Protein AF-A0AA41W1L5-F1 (afdb_monomer_lite)

Sequence (118 aa):
MNHLKQTLLRAASSSSISWKPTGKLQQTISSEISKSGKTLHSGDTSTVRLHPALAGEGRYFVFNGTEIPASIDFTKESPLCTTLSRNGVRVRTVEHLLSALEALNVDNCRIEVTGADE

Foldseek 3Di:
DDDDDDDPPPPPPPPDPPPDPPDDDQAADPAKDKDWAQDPPPRWIKMKIKGGDDPPQFEWEAEPNDIFHPDPVQWDDDPPWTWGDDPRAIATRCVVVVVVCVVVRNGDIYIYMDTDRD

Radius of gyration: 23.95 Å; chains: 1; bounding box: 90×27×43 Å

Secondary structure (DSSP, 8-state):
--------------S-------SPPP---SS-EEEEEE-SSS--EEEEEEEE--TT--EEEEETTEEEESSGGGEE--TTS-EEEETTEEE---HHHHHHHHHTT---EEEEEEES--

InterPro domains:
  IPR004463 UDP-3-O-acyl N-acetylglucosamine deacetylase [PF03331] (26-116)
  IPR004463 UDP-3-O-acyl N-acetylglucosamine deacetylase [PTHR33694] (11-118)
  IPR015870 UDP-3-O-acyl N-acetylglucosamine deacetylase, N-terminal [G3DSA:3.30.230.20] (24-118)
  IPR020568 Ribosomal protein uS5 domain 2-type superfamily [SSF54211] (25-116)

Structure (mmCIF, N/CA/C/O backbone):
data_AF-A0AA41W1L5-F1
#
_entry.id   AF-A0AA41W1L5-F1
#
loop_
_atom_site.group_PDB
_atom_site.id
_atom_site.type_symbol
_atom_site.label_atom_id
_atom_site.label_alt_id
_atom_site.label_comp_id
_atom_site.label_asym_id
_atom_site.label_entity_id
_atom_site.label_seq_id
_atom_site.pdbx_PDB_ins_code
_atom_site.Cartn_x
_atom_site.Cartn_y
_atom_site.Cartn_z
_atom_site.occupancy
_atom_site.B_iso_or_equiv
_atom_site.auth_seq_id
_atom_site.auth_comp_id
_atom_site.auth_asym_id
_atom_site.auth_atom_id
_atom_site.pdbx_PDB_model_num
ATOM 1 N N . MET A 1 1 ? -73.312 -1.781 18.706 1.00 39.12 1 MET A N 1
ATOM 2 C CA . MET A 1 1 ? -73.084 -3.071 19.392 1.00 39.12 1 MET A CA 1
ATOM 3 C C . MET A 1 1 ? -71.946 -3.788 18.684 1.00 39.12 1 MET A C 1
ATOM 5 O O . MET A 1 1 ? -71.941 -3.772 17.462 1.00 39.12 1 MET A O 1
ATOM 9 N N . ASN A 1 2 ? -71.028 -4.370 19.465 1.00 35.12 2 ASN A N 1
ATOM 10 C CA . ASN A 1 2 ? -69.892 -5.233 19.079 1.00 35.12 2 ASN A CA 1
ATOM 11 C C . ASN A 1 2 ? -68.635 -4.448 18.645 1.00 35.12 2 ASN A C 1
ATOM 13 O O . ASN A 1 2 ? -68.490 -4.094 17.487 1.00 35.12 2 ASN A O 1
ATOM 17 N N . HIS A 1 3 ? -67.787 -3.938 19.550 1.00 41.97 3 HIS A N 1
ATOM 18 C CA . HIS A 1 3 ? -66.863 -4.634 20.473 1.00 41.97 3 HIS A CA 1
ATOM 19 C C . HIS A 1 3 ? -65.869 -5.583 19.782 1.00 41.97 3 HIS A C 1
ATOM 21 O O . HIS A 1 3 ? -66.097 -6.784 19.735 1.00 41.97 3 HIS A O 1
ATOM 27 N N . LEU A 1 4 ? -64.721 -5.037 19.361 1.00 49.72 4 LEU A N 1
ATOM 28 C CA . LEU A 1 4 ? -63.454 -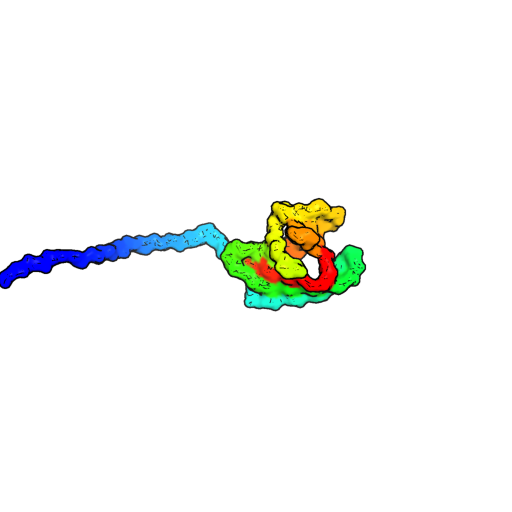5.765 19.229 1.00 49.72 4 LEU A CA 1
ATOM 29 C C . LEU A 1 4 ? -62.316 -4.878 19.763 1.00 49.72 4 LEU A C 1
ATOM 31 O O . LEU A 1 4 ? -61.748 -4.046 19.063 1.00 49.72 4 LEU A O 1
ATOM 35 N N . LYS A 1 5 ? -62.039 -5.030 21.062 1.00 48.25 5 LYS A N 1
ATOM 36 C CA . LYS A 1 5 ? -60.738 -4.709 21.666 1.00 48.25 5 LYS A CA 1
ATOM 37 C C . LYS A 1 5 ? -59.785 -5.877 21.389 1.00 48.25 5 LYS A C 1
ATOM 39 O O . LYS A 1 5 ? -60.277 -7.006 21.382 1.00 48.25 5 LYS A O 1
ATOM 44 N N . GLN A 1 6 ? -58.477 -5.573 21.332 1.00 42.03 6 GLN A N 1
ATOM 45 C CA . GLN A 1 6 ? -57.269 -6.436 21.434 1.00 42.03 6 GLN A CA 1
ATOM 46 C C . GLN A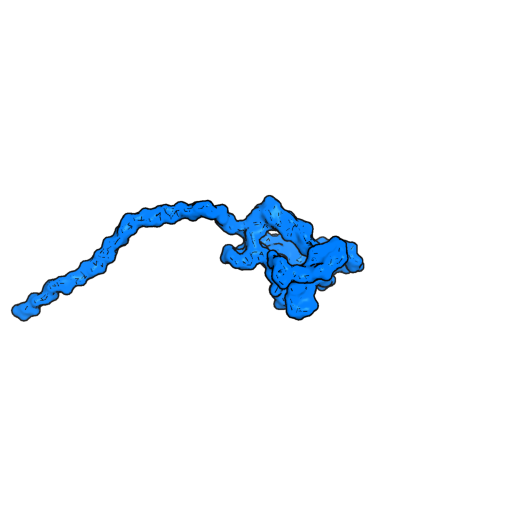 1 6 ? -56.395 -6.335 20.167 1.00 42.03 6 GLN A C 1
ATOM 48 O O . GLN A 1 6 ? -56.920 -6.458 19.073 1.00 42.03 6 GLN A O 1
ATOM 53 N N . THR A 1 7 ? -55.076 -6.117 20.172 1.00 41.62 7 THR A N 1
ATOM 54 C CA . THR A 1 7 ? -54.059 -5.935 21.220 1.00 41.62 7 THR A CA 1
ATOM 55 C C . THR A 1 7 ? -52.826 -5.332 20.528 1.00 41.62 7 THR A C 1
ATOM 57 O O . THR A 1 7 ? -52.359 -5.871 19.529 1.00 41.62 7 THR A O 1
ATOM 60 N N . LEU A 1 8 ? -52.287 -4.222 21.043 1.00 48.16 8 LEU A N 1
ATOM 61 C CA . LEU A 1 8 ? -50.967 -3.711 20.655 1.00 48.16 8 LEU A CA 1
ATOM 62 C C . LEU A 1 8 ? -49.898 -4.680 21.179 1.00 48.16 8 LEU A C 1
ATOM 64 O O . LEU A 1 8 ? -49.677 -4.761 22.387 1.00 48.16 8 LEU A O 1
ATOM 68 N N . LEU A 1 9 ? -49.216 -5.392 20.283 1.00 44.84 9 LEU A N 1
ATOM 69 C CA . LEU A 1 9 ? -47.966 -6.081 20.602 1.00 44.84 9 LEU A CA 1
ATOM 70 C C . LEU A 1 9 ? -46.882 -5.023 20.854 1.00 44.84 9 LEU A C 1
ATOM 72 O O . LEU A 1 9 ? -46.174 -4.593 19.948 1.00 44.84 9 LEU A O 1
ATOM 76 N N . ARG A 1 10 ? -46.756 -4.581 22.108 1.00 46.00 10 ARG A N 1
ATOM 77 C CA . ARG A 1 10 ? -45.516 -3.976 22.598 1.00 46.00 10 ARG A CA 1
ATOM 78 C C . ARG A 1 10 ? -44.470 -5.084 22.640 1.00 46.00 10 ARG A C 1
ATOM 80 O O . ARG A 1 10 ? -44.483 -5.905 23.553 1.00 46.00 10 ARG A O 1
ATOM 87 N N . ALA A 1 11 ? -43.560 -5.097 21.671 1.00 52.75 11 ALA A N 1
ATOM 88 C CA . ALA A 1 11 ? -42.287 -5.776 21.853 1.00 52.75 11 ALA A CA 1
ATOM 89 C C . ALA A 1 11 ? -41.585 -5.097 23.038 1.00 52.75 11 ALA A C 1
ATOM 91 O O . ALA A 1 11 ? -41.171 -3.939 22.953 1.00 52.75 11 ALA A O 1
ATOM 92 N N . ALA A 1 12 ? -41.533 -5.781 24.179 1.00 55.78 12 ALA A N 1
ATOM 93 C CA . ALA A 1 12 ? -40.675 -5.370 25.272 1.00 55.78 12 ALA A CA 1
ATOM 94 C C . ALA A 1 12 ? -39.234 -5.452 24.755 1.00 55.78 12 ALA A C 1
ATOM 96 O O . ALA A 1 12 ? -38.733 -6.540 24.480 1.00 55.78 12 ALA A O 1
ATOM 97 N N . SER A 1 13 ? -38.603 -4.291 24.565 1.00 58.81 13 SER A N 1
ATOM 98 C CA . SER A 1 13 ? -37.158 -4.186 24.377 1.00 58.81 13 SER A CA 1
ATOM 99 C C . SER A 1 13 ? -36.508 -4.822 25.600 1.00 58.81 13 SER A C 1
ATOM 101 O O . SER A 1 13 ? -36.505 -4.241 26.687 1.00 58.81 13 SER A O 1
ATOM 103 N N . SER A 1 14 ? -36.075 -6.073 25.440 1.00 59.56 14 SER A N 1
ATOM 104 C CA . SER A 1 14 ? -35.310 -6.790 26.448 1.00 59.56 14 SER A CA 1
ATOM 105 C C . SER A 1 14 ? -34.090 -5.944 26.773 1.00 59.56 14 SER A C 1
ATOM 107 O O . SER A 1 14 ? -33.336 -5.568 25.876 1.00 59.56 14 SER A O 1
ATOM 109 N N . SER A 1 15 ? -33.947 -5.633 28.058 1.00 61.53 15 SER A N 1
ATOM 110 C CA . SER A 1 15 ? -32.829 -4.927 28.672 1.00 61.53 15 SER A CA 1
ATOM 111 C C . 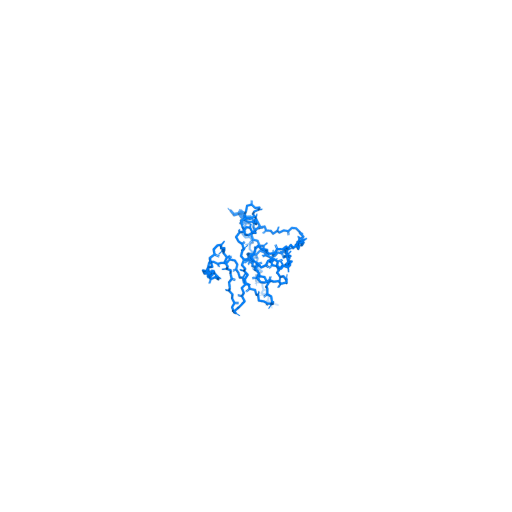SER A 1 15 ? -31.515 -5.157 27.926 1.00 61.53 15 SER A C 1
ATOM 113 O O . SER A 1 15 ? -30.971 -6.261 27.935 1.00 61.53 15 SER A O 1
ATOM 115 N N . SER A 1 16 ? -31.070 -4.084 27.270 1.00 65.69 16 SER A N 1
ATOM 116 C CA . SER A 1 16 ? -29.706 -3.755 26.859 1.00 65.69 16 SER A CA 1
ATOM 117 C C . SER A 1 16 ? -28.682 -4.876 27.050 1.00 65.69 16 SER A C 1
ATOM 119 O O . SER A 1 16 ? -28.010 -4.954 28.083 1.00 65.69 16 SER A O 1
ATOM 121 N N . ILE A 1 17 ? -28.496 -5.693 26.015 1.00 66.50 17 ILE A N 1
ATOM 122 C CA . ILE A 1 17 ? -27.236 -6.413 25.847 1.00 66.50 17 ILE A CA 1
ATOM 123 C C . ILE A 1 17 ? -26.159 -5.336 25.688 1.00 66.50 17 ILE A C 1
ATOM 125 O O . ILE A 1 17 ? -26.053 -4.684 24.651 1.00 66.50 17 ILE A O 1
ATOM 129 N N . SER A 1 18 ? -25.392 -5.102 26.753 1.00 67.19 18 SER A N 1
ATOM 130 C CA . SER A 1 18 ? -24.166 -4.315 26.691 1.00 67.19 18 SER A CA 1
ATOM 131 C C . SER A 1 18 ? -23.128 -5.168 25.972 1.00 67.19 18 SER A C 1
ATOM 133 O O . SER A 1 18 ? -22.394 -5.936 26.594 1.00 67.19 18 SER A O 1
ATOM 135 N N . TRP A 1 19 ? -23.104 -5.088 24.643 1.00 68.38 19 TRP A N 1
ATOM 136 C CA . TRP A 1 19 ? -21.990 -5.632 23.882 1.00 68.38 19 TRP A CA 1
ATOM 137 C C . TRP A 1 19 ? -20.766 -4.778 24.196 1.00 68.38 19 TRP A C 1
ATOM 139 O O . TRP A 1 19 ? -20.628 -3.660 23.701 1.00 68.38 19 TRP A O 1
ATOM 149 N N . LYS A 1 20 ? -19.890 -5.280 25.067 1.00 69.00 20 LYS A N 1
ATOM 150 C CA . LYS A 1 20 ? -18.543 -4.734 25.193 1.00 69.00 20 LYS A CA 1
ATOM 151 C C . LYS A 1 20 ? -17.730 -5.320 24.041 1.00 69.00 20 LYS A C 1
ATOM 153 O O . LYS A 1 20 ? -17.493 -6.527 24.069 1.00 69.00 20 LYS A O 1
ATOM 158 N N . PRO A 1 21 ? -17.329 -4.532 23.028 1.00 74.31 21 PRO A N 1
ATOM 159 C CA . PRO A 1 21 ? -16.425 -5.040 22.009 1.00 74.31 21 PRO A CA 1
ATOM 160 C C . PRO A 1 21 ? -15.139 -5.500 22.704 1.00 74.31 21 PRO A C 1
ATOM 162 O O . PRO A 1 21 ? -14.462 -4.720 23.366 1.00 74.31 21 PRO A O 1
ATOM 165 N N . THR A 1 22 ? -14.842 -6.793 22.605 1.00 76.56 22 THR A N 1
ATOM 166 C CA . THR A 1 22 ? -13.667 -7.427 23.222 1.00 76.56 22 THR A CA 1
ATOM 167 C C . THR A 1 22 ? -12.421 -7.359 22.333 1.00 76.56 22 THR A C 1
ATOM 169 O O . THR A 1 22 ? -11.379 -7.888 22.707 1.00 76.56 22 THR A O 1
ATOM 172 N N . GLY A 1 23 ? -12.509 -6.704 21.168 1.00 79.56 23 GLY A N 1
ATOM 173 C CA . GLY A 1 23 ? -11.411 -6.528 20.218 1.00 79.56 23 GLY A CA 1
ATOM 174 C C . GLY A 1 23 ? -10.907 -5.088 20.160 1.00 79.56 23 GLY A C 1
ATOM 175 O O . GLY A 1 23 ? -11.668 -4.140 20.360 1.00 79.56 23 GLY A O 1
ATOM 176 N N . LYS A 1 24 ? -9.617 -4.925 19.848 1.00 88.62 24 LYS A N 1
ATOM 177 C CA . LYS A 1 24 ? -9.051 -3.623 19.484 1.00 88.62 24 LYS A CA 1
ATOM 178 C C . LYS A 1 24 ? -9.787 -3.096 18.248 1.00 88.62 24 LYS A C 1
ATOM 180 O O . LYS A 1 24 ? -10.001 -3.841 17.295 1.00 88.62 24 LYS A O 1
ATOM 185 N N . LEU A 1 25 ? -10.186 -1.825 18.274 1.00 94.12 25 LEU A N 1
ATOM 186 C CA . LEU A 1 25 ? -10.774 -1.181 17.102 1.00 94.12 25 LEU A CA 1
ATOM 187 C C . LEU A 1 25 ? -9.730 -1.121 15.990 1.00 94.12 25 LEU A C 1
ATOM 189 O O . LEU A 1 25 ? -8.593 -0.725 16.250 1.00 94.12 25 LEU A O 1
ATOM 193 N N . GLN A 1 26 ? -10.128 -1.461 14.768 1.00 97.62 26 GLN A N 1
ATOM 194 C CA . GLN A 1 26 ? -9.253 -1.271 13.621 1.00 97.62 26 GLN A CA 1
ATOM 195 C C . GLN A 1 26 ? -8.918 0.212 13.444 1.00 97.62 26 GLN A C 1
ATOM 197 O O . GLN A 1 26 ? -9.769 1.071 13.685 1.00 97.62 26 GLN A O 1
ATOM 202 N N . GLN A 1 27 ? -7.696 0.511 13.024 1.00 98.44 27 GLN A N 1
ATOM 203 C CA . GLN A 1 27 ? -7.228 1.870 12.789 1.00 98.44 27 GLN A CA 1
ATOM 204 C C . GLN A 1 27 ? -6.922 2.114 11.310 1.00 98.44 27 GLN A C 1
ATOM 206 O O . GLN A 1 27 ? -6.676 1.200 10.521 1.00 98.44 27 GLN A O 1
ATOM 211 N N . THR A 1 28 ? -6.912 3.390 10.952 1.00 98.75 28 THR A N 1
ATOM 212 C CA . THR A 1 28 ? -6.418 3.905 9.677 1.00 98.75 28 THR A CA 1
ATOM 213 C C . THR A 1 28 ? -5.690 5.227 9.934 1.00 98.75 28 THR A C 1
ATOM 215 O O . THR A 1 28 ? -5.720 5.751 11.051 1.00 98.75 28 THR A O 1
ATOM 218 N N . ILE A 1 29 ? -5.003 5.764 8.930 1.00 98.50 29 ILE A N 1
ATOM 219 C CA . ILE A 1 29 ? -4.360 7.080 9.030 1.00 98.50 29 ILE A CA 1
ATOM 220 C C . ILE A 1 29 ? -5.413 8.198 9.065 1.00 98.50 29 ILE A C 1
ATOM 222 O O . ILE A 1 29 ? -6.492 8.070 8.495 1.00 98.50 29 ILE A O 1
ATOM 226 N N . SER A 1 30 ? -5.105 9.318 9.720 1.00 98.12 30 SER A N 1
ATOM 227 C CA . SER A 1 30 ? -6.057 10.429 9.880 1.00 98.12 30 SER A CA 1
ATOM 228 C C . SER A 1 30 ? -6.240 11.283 8.622 1.00 98.12 30 SER A C 1
ATOM 230 O O . SER A 1 30 ? -7.254 11.963 8.481 1.00 98.12 30 SER A O 1
ATOM 232 N N . SER A 1 31 ? -5.249 11.294 7.732 1.00 98.31 31 SER A N 1
ATOM 233 C CA . SER A 1 31 ? -5.227 12.087 6.500 1.00 98.31 31 SER A CA 1
ATOM 234 C C . SER A 1 31 ? -4.239 11.487 5.501 1.00 98.31 31 SER A C 1
ATOM 236 O O . SER A 1 31 ? -3.425 10.640 5.873 1.00 98.31 31 SER A O 1
ATOM 238 N N . GLU A 1 32 ? -4.327 11.911 4.239 1.00 98.62 32 GLU A N 1
ATOM 239 C CA . GLU A 1 32 ? -3.418 11.464 3.181 1.00 98.62 32 GLU A CA 1
ATOM 240 C C . GLU A 1 32 ? -1.955 11.821 3.501 1.00 98.62 32 GLU A C 1
ATOM 242 O O . GLU A 1 32 ? -1.651 12.932 3.939 1.00 98.62 32 GLU A O 1
ATOM 247 N N . ILE A 1 33 ? -1.038 10.888 3.232 1.00 98.25 33 ILE A N 1
ATOM 248 C CA . ILE A 1 33 ? 0.413 11.113 3.282 1.00 98.25 33 ILE A CA 1
ATOM 249 C C . ILE A 1 33 ? 0.996 10.781 1.913 1.00 98.25 33 ILE A C 1
ATOM 251 O O . ILE A 1 33 ? 0.752 9.700 1.388 1.00 98.25 33 ILE A O 1
ATOM 255 N N . SER A 1 34 ? 1.817 11.672 1.357 1.00 98.12 34 SER A N 1
ATOM 256 C CA . SER A 1 34 ? 2.467 11.473 0.058 1.00 98.12 34 SER A CA 1
ATOM 257 C C . SER A 1 34 ? 3.983 11.593 0.170 1.00 98.12 34 SER A C 1
ATOM 259 O O . SER A 1 34 ? 4.504 12.508 0.817 1.00 98.12 34 SER A O 1
ATOM 261 N N . LYS A 1 35 ? 4.704 10.674 -0.475 1.00 97.19 35 LYS A N 1
ATOM 262 C CA . LYS A 1 35 ? 6.164 10.694 -0.551 1.00 97.19 35 LYS A CA 1
ATOM 263 C C . LYS A 1 35 ? 6.648 10.235 -1.920 1.00 97.19 35 LYS A C 1
ATOM 265 O O . LYS A 1 35 ? 6.298 9.151 -2.376 1.00 97.19 35 LYS A O 1
ATOM 270 N N . SER A 1 36 ? 7.526 11.033 -2.520 1.00 96.31 36 SER A N 1
ATOM 271 C CA . SER A 1 36 ? 8.278 10.666 -3.723 1.00 96.31 36 SER A CA 1
ATOM 272 C C . SER A 1 36 ? 9.740 10.378 -3.385 1.00 96.31 36 SER A C 1
ATOM 274 O O . SER A 1 36 ? 10.317 11.002 -2.486 1.00 96.31 36 SER A O 1
ATOM 276 N N . GLY A 1 37 ? 10.344 9.444 -4.113 1.00 93.12 37 GLY A N 1
ATOM 277 C CA . GLY A 1 37 ? 11.738 9.055 -3.934 1.00 93.12 37 GLY A CA 1
ATOM 278 C C . GLY A 1 37 ? 12.237 8.159 -5.061 1.00 93.12 37 GLY A C 1
ATOM 279 O O . GLY A 1 37 ? 11.465 7.753 -5.928 1.00 93.12 37 GLY A O 1
ATOM 280 N N . LYS A 1 38 ? 13.540 7.871 -5.041 1.00 92.69 38 LYS A N 1
ATOM 281 C CA . LYS A 1 38 ? 14.137 6.887 -5.945 1.00 92.69 38 LYS A CA 1
ATOM 282 C C . LYS A 1 38 ? 13.838 5.474 -5.452 1.00 92.69 38 LYS A C 1
ATOM 284 O O . LYS A 1 38 ? 13.959 5.220 -4.253 1.00 92.69 38 LYS A O 1
ATOM 289 N N . THR A 1 39 ? 13.481 4.582 -6.364 1.00 87.19 39 THR A N 1
ATOM 290 C CA . THR A 1 39 ? 13.333 3.150 -6.089 1.00 87.19 39 THR A CA 1
ATOM 291 C C . THR A 1 39 ? 14.702 2.524 -5.801 1.00 87.19 39 THR A C 1
ATOM 293 O O . THR A 1 39 ? 15.739 3.012 -6.263 1.00 87.19 39 THR A O 1
ATOM 296 N N . LEU A 1 40 ? 14.722 1.453 -5.001 1.00 86.44 40 LEU A N 1
ATOM 297 C CA . LEU A 1 40 ? 15.967 0.802 -4.577 1.00 86.44 40 LEU A CA 1
ATOM 298 C C . LEU A 1 40 ? 16.677 0.082 -5.734 1.00 86.44 40 LEU A C 1
ATOM 300 O O . LEU A 1 40 ? 17.906 0.031 -5.754 1.00 86.44 40 LEU A O 1
ATOM 304 N N . HIS A 1 41 ? 15.914 -0.491 -6.666 1.00 81.75 41 HIS A N 1
ATOM 305 C CA . HIS A 1 41 ? 16.438 -1.413 -7.671 1.00 81.75 41 HIS A CA 1
ATOM 306 C C . HIS A 1 41 ? 16.639 -0.758 -9.054 1.00 81.75 41 HIS A C 1
ATOM 308 O O . HIS A 1 41 ? 17.690 -0.981 -9.654 1.00 81.75 41 HIS A O 1
ATOM 314 N N . SER A 1 42 ? 15.721 0.092 -9.529 1.00 81.56 42 SER A N 1
ATOM 315 C CA . SER A 1 42 ? 15.831 0.772 -10.831 1.00 81.56 42 SER A CA 1
ATOM 316 C C . SER A 1 42 ? 16.457 2.158 -10.723 1.00 81.56 42 SER A C 1
ATOM 318 O O . SER A 1 42 ? 17.091 2.628 -11.665 1.00 81.56 42 SER A O 1
ATOM 320 N N . GLY A 1 43 ? 16.311 2.821 -9.571 1.00 85.62 43 GLY A N 1
ATOM 321 C CA . GLY A 1 43 ? 16.734 4.206 -9.370 1.00 85.62 43 GLY A CA 1
ATOM 322 C C . GLY A 1 43 ? 15.790 5.243 -9.991 1.00 85.62 43 GLY A C 1
ATOM 323 O O . GLY A 1 43 ? 16.056 6.447 -9.869 1.00 85.62 43 GLY A O 1
ATOM 324 N N . ASP A 1 44 ? 14.691 4.800 -10.608 1.00 90.50 44 ASP A N 1
ATOM 325 C CA . ASP A 1 44 ? 13.625 5.662 -11.115 1.00 90.50 44 ASP A CA 1
ATOM 326 C C . ASP A 1 44 ? 12.846 6.314 -9.975 1.00 90.50 44 ASP A C 1
ATOM 328 O O . ASP A 1 44 ? 12.914 5.903 -8.818 1.00 90.50 44 ASP A O 1
ATOM 332 N N . THR A 1 45 ? 12.078 7.356 -10.291 1.00 93.38 45 THR A N 1
ATOM 333 C CA . THR A 1 45 ? 11.231 8.017 -9.293 1.00 93.38 45 THR A CA 1
ATOM 334 C C . THR A 1 45 ? 9.865 7.347 -9.211 1.00 93.38 45 THR A C 1
ATOM 336 O O . THR A 1 45 ? 9.160 7.223 -10.214 1.00 93.38 45 THR A O 1
ATOM 339 N N . SER A 1 46 ? 9.469 6.989 -7.993 1.00 94.81 46 SER A N 1
ATOM 340 C CA . SER A 1 46 ? 8.117 6.549 -7.656 1.00 94.81 46 SER A CA 1
ATOM 341 C C . SER A 1 46 ? 7.521 7.469 -6.594 1.00 94.81 46 SER A C 1
ATOM 343 O O . SER A 1 46 ? 8.239 8.115 -5.821 1.00 94.81 46 SER A O 1
ATOM 345 N N . THR A 1 47 ? 6.197 7.575 -6.584 1.00 96.81 47 THR A N 1
ATOM 346 C CA . THR A 1 47 ? 5.432 8.291 -5.562 1.00 96.81 47 THR A CA 1
ATOM 347 C C . THR A 1 47 ? 4.442 7.340 -4.921 1.00 96.81 47 THR A C 1
ATOM 349 O O . THR A 1 47 ? 3.607 6.761 -5.616 1.00 96.81 47 THR A O 1
ATOM 352 N N . VAL A 1 48 ? 4.511 7.243 -3.594 1.00 97.75 48 VAL A N 1
ATOM 353 C CA . VAL A 1 48 ? 3.571 6.493 -2.764 1.00 97.75 48 VAL A CA 1
ATOM 354 C C . VAL A 1 48 ? 2.653 7.476 -2.047 1.00 97.75 48 VAL A C 1
ATOM 356 O O . VAL A 1 48 ? 3.130 8.397 -1.379 1.00 97.75 48 VAL A O 1
ATOM 359 N N . ARG A 1 49 ? 1.341 7.265 -2.163 1.00 98.62 49 ARG A N 1
ATOM 360 C CA . ARG A 1 49 ? 0.312 7.969 -1.393 1.00 98.62 49 ARG A CA 1
ATOM 361 C C . ARG A 1 49 ? -0.429 6.980 -0.507 1.00 98.62 49 ARG A C 1
ATOM 363 O O . ARG A 1 49 ? -0.968 5.989 -0.993 1.00 98.62 49 ARG A O 1
ATOM 370 N N . LEU A 1 50 ? -0.462 7.258 0.785 1.00 98.81 50 LEU A N 1
ATOM 371 C CA . LEU A 1 50 ? -1.248 6.522 1.762 1.00 98.81 50 LEU A CA 1
ATOM 372 C C . LEU A 1 50 ? -2.559 7.264 1.960 1.00 98.81 50 LEU A C 1
ATOM 374 O O . LEU A 1 50 ? -2.539 8.452 2.276 1.00 98.81 50 LEU A O 1
ATOM 378 N N . HIS A 1 51 ? -3.674 6.562 1.811 1.00 98.81 51 HIS A N 1
ATOM 379 C CA . HIS A 1 51 ? -5.014 7.100 2.008 1.00 98.81 51 HIS A CA 1
ATOM 380 C C . HIS A 1 51 ? -5.708 6.382 3.167 1.00 98.81 51 HIS A C 1
ATOM 382 O O . HIS A 1 51 ? -5.524 5.165 3.321 1.00 98.81 51 HIS A O 1
ATOM 388 N N . PRO A 1 52 ? -6.540 7.093 3.955 1.00 98.75 52 PRO A N 1
ATOM 389 C CA . PRO A 1 52 ? -7.457 6.440 4.874 1.00 98.75 52 PRO A CA 1
ATOM 390 C C . PRO A 1 52 ? -8.315 5.404 4.137 1.00 98.75 52 PRO A C 1
ATOM 392 O O . PRO A 1 52 ? -8.735 5.636 3.003 1.00 98.75 52 PRO A O 1
ATOM 395 N N . ALA A 1 53 ? -8.585 4.281 4.791 1.00 98.56 53 ALA A N 1
ATOM 396 C CA . ALA A 1 53 ? -9.430 3.211 4.271 1.00 98.56 53 ALA A CA 1
ATOM 397 C C . ALA A 1 53 ? -10.473 2.806 5.319 1.00 98.56 53 ALA A C 1
ATOM 399 O O . ALA A 1 53 ? -10.276 2.993 6.525 1.00 98.56 53 ALA A O 1
ATOM 400 N N . LEU A 1 54 ? -11.601 2.280 4.853 1.00 98.06 54 LEU A N 1
ATOM 401 C CA . LEU A 1 54 ? -12.704 1.857 5.702 1.00 98.06 54 LEU A CA 1
ATOM 402 C C . LEU A 1 54 ? -12.329 0.607 6.503 1.00 98.06 54 LEU A C 1
ATOM 404 O O . LEU A 1 54 ? -11.489 -0.201 6.105 1.00 98.06 54 LEU A O 1
ATOM 408 N N . ALA A 1 55 ? -12.990 0.435 7.648 1.00 97.69 55 ALA A N 1
ATOM 409 C CA . ALA A 1 55 ? -12.817 -0.759 8.463 1.00 97.69 55 ALA A CA 1
ATOM 410 C C . ALA A 1 55 ? -13.188 -2.019 7.663 1.00 97.69 55 ALA A C 1
ATOM 412 O O . ALA A 1 55 ? -14.273 -2.101 7.089 1.00 97.69 55 ALA A O 1
ATOM 413 N N . GLY A 1 56 ? -12.294 -3.007 7.670 1.00 97.62 56 GLY A N 1
ATOM 414 C CA . 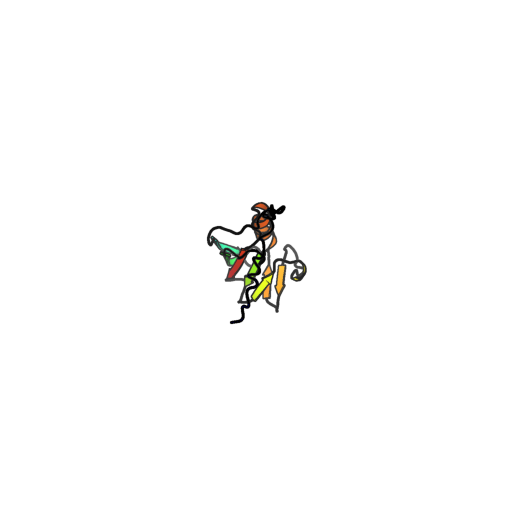GLY A 1 56 ? -12.448 -4.279 6.971 1.00 97.62 56 GLY A CA 1
ATOM 415 C C . GLY A 1 56 ? -11.804 -4.331 5.586 1.00 97.62 56 GLY A C 1
ATOM 416 O O . GLY A 1 56 ? -11.704 -5.424 5.036 1.00 97.62 56 GLY A O 1
ATOM 417 N N . GLU A 1 57 ? -11.331 -3.210 5.036 1.00 98.19 57 GLU A N 1
ATOM 418 C CA . GLU A 1 57 ? -10.629 -3.207 3.743 1.00 98.19 57 GLU A CA 1
ATOM 419 C C . GLU A 1 57 ? -9.200 -3.759 3.848 1.00 98.19 57 GLU A C 1
ATOM 421 O O . GLU A 1 57 ? -8.664 -4.302 2.883 1.00 98.19 57 GLU A O 1
ATOM 426 N N . GLY A 1 58 ? -8.579 -3.646 5.025 1.00 98.44 58 GLY A N 1
ATOM 427 C CA . GLY A 1 58 ? -7.188 -4.022 5.231 1.00 98.44 58 GLY A CA 1
ATOM 428 C C . GLY A 1 58 ? -6.207 -3.108 4.487 1.00 98.44 58 GLY A C 1
ATOM 429 O O . GLY A 1 58 ? -6.513 -1.973 4.109 1.00 98.44 58 GLY A O 1
ATOM 430 N N . ARG A 1 59 ? -4.983 -3.601 4.294 1.00 98.75 59 ARG A N 1
ATOM 431 C CA . ARG A 1 59 ? -3.925 -2.923 3.533 1.00 98.75 59 ARG A CA 1
ATOM 432 C C . ARG A 1 59 ? -3.916 -3.434 2.098 1.00 98.75 59 ARG A C 1
ATOM 434 O O . ARG A 1 59 ? -3.859 -4.644 1.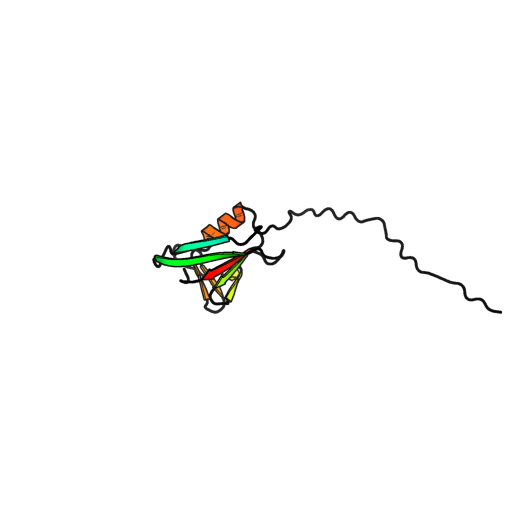872 1.00 98.75 59 ARG A O 1
ATOM 441 N N . TYR A 1 60 ? -3.918 -2.529 1.129 1.00 98.81 60 TYR A N 1
ATOM 442 C CA . TYR A 1 60 ? -3.842 -2.897 -0.283 1.00 98.81 60 TYR A CA 1
ATOM 443 C C . TYR A 1 60 ? -3.112 -1.842 -1.102 1.00 98.81 60 TYR A C 1
ATOM 445 O O . TYR A 1 60 ? -3.170 -0.649 -0.809 1.00 98.81 60 TYR A O 1
ATOM 453 N N . PHE A 1 61 ? -2.422 -2.298 -2.142 1.00 98.56 61 PHE A N 1
ATOM 454 C CA . PHE A 1 61 ? -1.731 -1.443 -3.094 1.00 98.56 61 PHE A CA 1
ATOM 455 C C . PHE A 1 61 ? -2.625 -1.140 -4.290 1.00 98.56 61 PHE A C 1
ATOM 457 O O . PHE A 1 61 ? -3.366 -2.009 -4.738 1.00 98.56 61 PHE A O 1
ATOM 464 N N . VAL A 1 62 ? -2.520 0.065 -4.843 1.00 98.31 62 VAL A N 1
ATOM 465 C CA . VAL A 1 62 ? -3.121 0.433 -6.126 1.00 98.31 62 VAL A CA 1
ATOM 466 C C . VAL A 1 62 ? -2.015 0.879 -7.061 1.00 98.31 62 VAL A C 1
ATOM 468 O O . VAL A 1 62 ? -1.375 1.898 -6.818 1.00 98.31 62 VAL A O 1
ATOM 471 N N . PHE A 1 63 ? -1.797 0.126 -8.133 1.00 97.31 63 PHE A N 1
ATOM 472 C CA . PHE A 1 63 ? -0.788 0.448 -9.137 1.00 97.31 63 PHE A CA 1
ATOM 473 C C . PHE A 1 63 ? -1.339 0.178 -10.536 1.00 97.31 63 PHE A C 1
ATOM 475 O O . PHE A 1 63 ? -1.972 -0.852 -10.767 1.00 97.31 63 PHE A O 1
ATOM 482 N N . ASN A 1 64 ? -1.165 1.130 -11.459 1.00 95.81 64 ASN A N 1
ATOM 483 C CA . ASN A 1 64 ? -1.736 1.081 -12.813 1.00 95.81 64 ASN A CA 1
ATOM 484 C C . ASN A 1 64 ? -3.229 0.681 -12.836 1.00 95.81 64 ASN A C 1
ATOM 486 O O . ASN A 1 64 ? -3.662 -0.133 -13.649 1.00 95.81 64 ASN A O 1
ATOM 490 N N . GLY A 1 65 ? -4.012 1.218 -11.891 1.00 96.25 65 GLY A N 1
ATOM 491 C CA . GLY A 1 65 ? -5.447 0.939 -11.751 1.00 96.25 65 GLY A CA 1
ATOM 492 C C . GLY A 1 65 ? -5.801 -0.446 -11.193 1.00 96.25 65 GLY A C 1
ATOM 493 O O . GLY A 1 65 ? -6.980 -0.761 -11.081 1.00 96.25 65 GLY A O 1
ATOM 494 N N . THR A 1 66 ? -4.816 -1.272 -10.831 1.00 97.81 66 THR A N 1
ATOM 495 C CA . THR A 1 66 ? -5.036 -2.598 -10.240 1.00 97.81 66 THR A CA 1
ATOM 496 C C . THR A 1 66 ? -4.864 -2.554 -8.729 1.00 97.81 66 THR A C 1
ATOM 498 O O . THR A 1 66 ? -3.830 -2.109 -8.234 1.00 97.81 66 THR A O 1
ATOM 501 N N . GLU A 1 67 ? -5.856 -3.072 -8.006 1.00 98.44 67 GLU A N 1
ATOM 502 C CA . GLU A 1 67 ? -5.800 -3.249 -6.554 1.00 98.44 67 GLU A CA 1
ATOM 503 C C . GLU A 1 67 ? -5.200 -4.610 -6.184 1.00 98.44 67 GLU A C 1
ATOM 505 O O . GLU A 1 67 ? -5.693 -5.663 -6.607 1.00 98.44 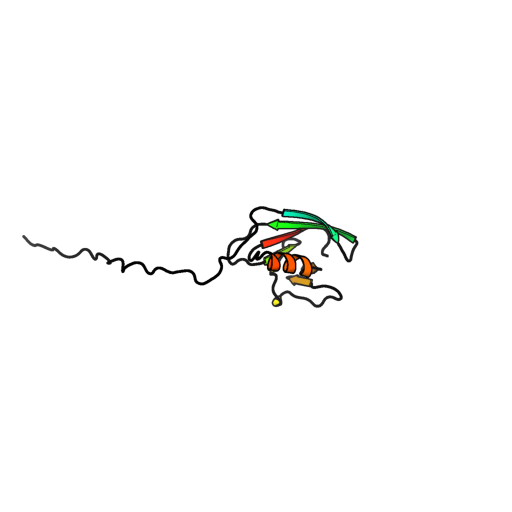67 GLU A O 1
ATOM 510 N N . ILE A 1 68 ? -4.150 -4.600 -5.368 1.00 98.44 68 ILE A N 1
ATOM 511 C CA . ILE A 1 68 ? -3.407 -5.781 -4.932 1.00 98.44 68 ILE A CA 1
ATOM 512 C C . ILE A 1 68 ? -3.454 -5.847 -3.400 1.00 98.44 68 ILE A C 1
ATOM 514 O O . ILE A 1 68 ? -2.773 -5.057 -2.739 1.00 98.44 68 ILE A O 1
ATOM 518 N N . PRO A 1 69 ? -4.249 -6.756 -2.809 1.00 98.56 69 PRO A N 1
ATOM 519 C CA . PRO A 1 69 ? -4.272 -6.933 -1.361 1.00 98.56 69 PRO A CA 1
ATOM 520 C C . PRO A 1 69 ? -2.888 -7.294 -0.816 1.00 98.56 69 PRO A C 1
ATOM 522 O O . PRO A 1 69 ? -2.164 -8.086 -1.423 1.00 98.56 69 PRO A O 1
ATOM 525 N N . ALA A 1 70 ? -2.537 -6.765 0.357 1.00 98.06 70 ALA A N 1
ATOM 526 C CA . ALA A 1 70 ? -1.337 -7.164 1.089 1.00 98.06 70 ALA A CA 1
ATOM 527 C C . ALA A 1 70 ? -1.550 -8.525 1.782 1.00 98.06 70 ALA A C 1
ATOM 529 O O . ALA A 1 70 ? -1.557 -8.623 3.006 1.00 98.06 70 ALA A O 1
ATOM 530 N N . SER A 1 71 ? -1.765 -9.573 0.980 1.00 97.69 71 SER A N 1
ATOM 531 C CA . SER A 1 71 ? -1.930 -10.967 1.413 1.00 97.69 71 SER A CA 1
ATOM 532 C C . SER A 1 71 ? -0.858 -11.855 0.787 1.00 97.69 71 SER A C 1
ATOM 534 O O . SER A 1 71 ? -0.393 -11.600 -0.328 1.00 97.69 71 SER A O 1
ATOM 536 N N . ILE A 1 72 ? -0.517 -12.941 1.486 1.00 96.38 72 ILE A N 1
ATOM 537 C CA . ILE A 1 72 ? 0.401 -13.972 0.998 1.00 96.38 72 ILE A CA 1
ATOM 538 C C . ILE A 1 72 ? -0.072 -14.594 -0.323 1.00 96.38 72 ILE A C 1
ATOM 540 O O . ILE A 1 72 ? 0.755 -14.960 -1.152 1.00 96.38 72 ILE A O 1
ATOM 544 N N . ASP A 1 73 ? -1.384 -14.607 -0.572 1.00 97.81 73 ASP A N 1
ATOM 545 C CA . ASP A 1 73 ? -1.985 -15.124 -1.809 1.00 97.81 73 ASP A CA 1
ATOM 546 C C . ASP A 1 73 ? -1.549 -14.348 -3.061 1.00 97.81 73 ASP A C 1
ATOM 548 O O . ASP A 1 73 ? -1.585 -14.877 -4.170 1.00 97.81 73 ASP A O 1
ATOM 552 N N . PHE A 1 74 ? -1.135 -13.089 -2.888 1.00 97.75 74 PHE A N 1
ATOM 553 C CA . PHE A 1 74 ? -0.639 -12.234 -3.967 1.00 97.75 74 PHE A CA 1
ATOM 554 C C . PHE A 1 74 ? 0.884 -12.128 -3.969 1.00 97.75 74 PHE A C 1
ATOM 556 O O . PHE A 1 74 ? 1.439 -11.397 -4.789 1.00 97.75 74 PHE A O 1
ATOM 563 N N . THR A 1 75 ? 1.583 -12.829 -3.071 1.00 96.06 75 THR A N 1
ATOM 564 C CA . THR A 1 75 ? 3.046 -12.803 -3.060 1.00 96.06 75 THR A CA 1
ATOM 565 C C . THR A 1 75 ? 3.612 -13.558 -4.252 1.00 96.06 75 THR A C 1
ATOM 567 O O . THR A 1 75 ? 3.111 -14.600 -4.674 1.00 96.06 75 THR A O 1
ATOM 570 N N . LYS A 1 76 ? 4.686 -13.011 -4.812 1.00 91.38 76 LYS A N 1
ATOM 571 C CA . LYS A 1 76 ? 5.482 -13.661 -5.843 1.00 91.38 76 LYS A CA 1
ATOM 572 C C . LYS A 1 76 ? 6.929 -13.686 -5.389 1.00 91.38 76 LYS A C 1
ATOM 574 O O . LYS A 1 76 ? 7.436 -12.680 -4.896 1.00 91.38 76 LYS A O 1
ATOM 579 N N . GLU A 1 77 ? 7.586 -14.825 -5.580 1.00 84.12 77 GLU A N 1
ATOM 580 C CA . GLU A 1 77 ? 9.012 -14.947 -5.305 1.00 84.12 77 GLU A CA 1
ATOM 581 C C . GLU A 1 77 ? 9.786 -13.906 -6.124 1.00 84.12 77 GLU A C 1
ATOM 583 O O . GLU A 1 77 ? 9.624 -13.786 -7.343 1.00 84.12 77 GLU A O 1
ATOM 588 N N . SER A 1 78 ? 10.596 -13.119 -5.425 1.00 84.50 78 SER A N 1
ATOM 589 C CA . SER A 1 78 ? 11.486 -12.125 -6.001 1.00 84.50 78 SER A CA 1
ATOM 590 C C . SER A 1 78 ? 12.789 -12.167 -5.212 1.00 84.50 78 SER A C 1
ATOM 592 O O . SER A 1 78 ? 12.752 -12.113 -3.981 1.00 84.50 78 SER A O 1
ATOM 594 N N . PRO A 1 79 ? 13.952 -12.233 -5.876 1.00 86.69 79 PRO A N 1
ATOM 595 C CA . PRO A 1 79 ? 15.218 -12.065 -5.188 1.00 86.69 79 PRO A CA 1
ATOM 596 C C . PRO A 1 79 ? 15.239 -10.722 -4.453 1.00 86.69 79 PRO A C 1
ATOM 598 O O . PRO A 1 79 ? 14.827 -9.703 -5.012 1.00 86.69 79 PRO A O 1
ATOM 601 N N . LEU A 1 80 ? 15.771 -10.736 -3.230 1.00 90.31 80 LEU A N 1
ATOM 602 C CA . LEU A 1 80 ? 16.117 -9.552 -2.433 1.00 90.31 80 LEU A CA 1
ATOM 603 C C . LEU A 1 80 ? 14.952 -8.688 -1.922 1.00 90.31 80 LEU A C 1
ATOM 605 O O . LEU A 1 80 ? 15.230 -7.744 -1.189 1.00 90.31 80 LEU A O 1
ATOM 609 N N . CYS A 1 81 ? 13.693 -8.983 -2.259 1.00 92.06 81 CYS A N 1
ATOM 610 C CA . CYS A 1 81 ? 12.551 -8.220 -1.752 1.00 92.06 81 CYS A CA 1
ATOM 611 C C . CYS A 1 81 ? 11.230 -8.997 -1.777 1.00 92.06 81 CYS A C 1
ATOM 613 O O . CYS A 1 81 ? 11.093 -10.005 -2.474 1.00 92.06 81 CYS A O 1
ATOM 615 N N . THR A 1 82 ? 10.223 -8.497 -1.059 1.00 94.50 82 THR A N 1
ATOM 616 C CA . THR A 1 82 ? 8.849 -9.003 -1.162 1.00 94.50 82 THR A CA 1
ATOM 617 C C . THR A 1 82 ? 8.133 -8.308 -2.314 1.00 94.50 82 THR A C 1
ATOM 619 O O . THR A 1 82 ? 8.136 -7.084 -2.429 1.00 94.50 82 THR A O 1
ATOM 622 N N . THR A 1 83 ? 7.500 -9.090 -3.186 1.00 96.06 83 THR A N 1
ATOM 623 C CA . THR A 1 83 ? 6.722 -8.573 -4.318 1.00 96.06 83 THR A CA 1
ATOM 624 C C . THR A 1 83 ? 5.282 -9.047 -4.224 1.00 96.06 83 THR A C 1
ATOM 626 O O . THR A 1 83 ? 5.036 -10.238 -4.030 1.00 96.06 83 THR A O 1
ATOM 629 N N . LEU A 1 84 ? 4.338 -8.127 -4.418 1.00 97.38 84 LEU A N 1
ATOM 630 C CA . LEU A 1 84 ? 2.924 -8.445 -4.594 1.00 97.38 84 LEU A CA 1
ATOM 631 C C . LEU A 1 84 ? 2.550 -8.347 -6.072 1.00 97.38 84 LEU A C 1
ATOM 633 O O . LEU A 1 84 ? 3.024 -7.461 -6.785 1.00 97.38 84 LEU A O 1
ATOM 637 N N . SER A 1 85 ? 1.701 -9.255 -6.547 1.00 97.06 85 SER A N 1
ATOM 638 C CA . SER A 1 85 ? 1.271 -9.306 -7.939 1.00 97.06 85 SER A CA 1
ATOM 639 C C . SER A 1 85 ? -0.186 -9.713 -8.091 1.00 97.06 85 SER A C 1
ATOM 641 O O . SER A 1 85 ? -0.657 -10.653 -7.458 1.00 97.06 85 SER A O 1
ATOM 643 N N . ARG A 1 86 ? -0.886 -9.044 -9.008 1.00 97.50 86 ARG A N 1
ATOM 644 C CA . ARG A 1 86 ? -2.231 -9.418 -9.451 1.00 97.50 86 ARG A CA 1
ATOM 645 C C . ARG A 1 86 ? -2.422 -8.988 -10.897 1.00 97.50 86 ARG A C 1
ATOM 647 O O . ARG A 1 86 ? -2.005 -7.898 -11.269 1.00 97.50 86 ARG A O 1
ATOM 654 N N . ASN A 1 87 ? -3.058 -9.829 -11.712 1.00 95.81 87 ASN A N 1
ATOM 655 C CA . ASN A 1 87 ? -3.413 -9.511 -13.104 1.00 95.81 87 ASN A CA 1
ATOM 656 C C . ASN A 1 87 ? -2.234 -8.991 -13.957 1.00 95.81 87 ASN A C 1
ATOM 658 O O . ASN A 1 87 ? -2.399 -8.093 -14.775 1.00 95.81 87 ASN A O 1
ATOM 662 N N . GLY A 1 88 ? -1.026 -9.527 -13.747 1.00 93.25 88 GLY A N 1
ATOM 663 C CA . GLY A 1 88 ? 0.185 -9.107 -14.467 1.00 93.25 88 GLY A CA 1
ATOM 664 C C . GLY A 1 88 ? 0.835 -7.817 -13.952 1.00 93.25 88 GLY A C 1
ATOM 665 O O . GLY A 1 88 ? 1.971 -7.532 -14.325 1.00 93.25 88 GLY A O 1
ATOM 666 N N . VAL A 1 89 ? 0.175 -7.087 -13.053 1.00 94.94 89 VAL A N 1
ATOM 667 C CA . VAL A 1 89 ? 0.727 -5.921 -12.356 1.00 94.94 89 VAL A CA 1
ATOM 668 C C . VAL A 1 89 ? 1.513 -6.379 -11.128 1.00 94.94 89 VAL A C 1
ATOM 670 O O . VAL A 1 89 ? 1.169 -7.387 -10.496 1.00 94.94 89 VAL A O 1
ATOM 673 N N . ARG A 1 90 ? 2.600 -5.670 -10.808 1.00 94.38 90 ARG A N 1
ATOM 674 C CA . ARG A 1 90 ? 3.476 -5.951 -9.667 1.00 94.38 90 ARG A CA 1
ATOM 675 C C . ARG A 1 90 ? 3.833 -4.672 -8.925 1.00 94.38 90 ARG A C 1
ATOM 677 O O . ARG A 1 90 ? 3.945 -3.624 -9.546 1.00 94.38 90 ARG A O 1
ATOM 684 N N . VAL A 1 91 ? 4.023 -4.801 -7.617 1.00 95.44 91 VAL A N 1
ATOM 685 C CA . VAL A 1 91 ? 4.656 -3.795 -6.759 1.00 95.44 91 VAL A CA 1
ATOM 686 C C . VAL A 1 91 ? 5.724 -4.516 -5.947 1.00 95.44 91 VAL A C 1
ATOM 688 O O . VAL A 1 91 ? 5.428 -5.532 -5.306 1.00 95.44 91 VAL A O 1
ATOM 691 N N . ARG A 1 92 ? 6.968 -4.043 -6.025 1.00 94.31 92 ARG A N 1
ATOM 692 C CA . ARG A 1 92 ? 8.116 -4.649 -5.341 1.00 94.31 92 ARG A CA 1
ATOM 693 C C . ARG A 1 92 ? 8.426 -3.892 -4.046 1.00 94.31 92 ARG A C 1
ATOM 695 O O . ARG A 1 92 ? 7.826 -2.863 -3.748 1.00 94.31 92 ARG A O 1
ATOM 702 N N . THR A 1 93 ? 9.318 -4.460 -3.239 1.00 94.06 93 THR A N 1
ATOM 703 C CA . THR A 1 93 ? 9.871 -3.817 -2.034 1.00 94.06 93 THR A CA 1
ATOM 704 C C . THR A 1 93 ? 8.812 -3.370 -1.007 1.00 94.06 93 THR A C 1
ATOM 706 O O . THR A 1 93 ? 8.967 -2.362 -0.312 1.00 94.06 93 THR A O 1
ATOM 709 N N . VAL A 1 94 ? 7.703 -4.110 -0.897 1.00 95.75 94 VAL A N 1
ATOM 710 C CA . VAL A 1 94 ? 6.550 -3.721 -0.062 1.00 95.75 94 VAL A CA 1
ATOM 711 C C . VAL A 1 94 ? 6.804 -3.872 1.444 1.00 95.75 94 VAL A C 1
ATOM 713 O O . VAL A 1 94 ? 6.097 -3.284 2.265 1.00 95.75 94 VAL A O 1
ATOM 716 N N . GLU A 1 95 ? 7.806 -4.664 1.826 1.00 95.94 95 GLU A N 1
ATOM 717 C CA . GLU A 1 95 ? 8.033 -5.155 3.186 1.00 95.94 95 GLU A CA 1
ATOM 718 C C . GLU A 1 95 ? 8.282 -4.051 4.219 1.00 95.94 95 GLU A C 1
ATOM 720 O O . GLU A 1 95 ? 7.748 -4.115 5.326 1.00 95.94 95 GLU A O 1
ATOM 725 N N . HIS A 1 96 ? 9.048 -3.012 3.879 1.00 95.88 96 HIS A N 1
ATOM 726 C CA . HIS A 1 96 ? 9.374 -1.946 4.828 1.00 95.88 96 HIS A CA 1
ATOM 727 C C . HIS A 1 96 ? 8.152 -1.092 5.156 1.00 95.88 96 HIS A C 1
ATOM 729 O O . HIS A 1 96 ? 7.912 -0.772 6.321 1.00 95.88 96 HIS A O 1
ATOM 735 N N . LEU A 1 97 ? 7.357 -0.749 4.139 1.00 97.25 97 LEU A N 1
ATOM 736 C CA . LEU A 1 97 ? 6.137 0.024 4.334 1.00 97.25 97 LEU A CA 1
ATOM 737 C C . LEU A 1 97 ? 5.105 -0.784 5.123 1.00 97.25 97 LEU A C 1
ATOM 739 O O . LEU A 1 97 ? 4.540 -0.272 6.087 1.00 97.25 97 LEU A O 1
ATOM 743 N N . LEU A 1 98 ? 4.893 -2.053 4.762 1.00 98.25 98 LEU A N 1
ATOM 744 C CA . LEU A 1 98 ? 3.961 -2.924 5.480 1.00 98.25 98 LEU A CA 1
ATOM 745 C C . LEU A 1 98 ? 4.379 -3.136 6.942 1.00 98.25 98 LEU A C 1
ATOM 747 O O . LEU A 1 98 ? 3.516 -3.096 7.818 1.00 98.25 98 LEU A O 1
ATOM 751 N N . SER A 1 99 ? 5.681 -3.281 7.209 1.00 98.44 99 SER A N 1
ATOM 752 C CA . SER A 1 99 ? 6.240 -3.371 8.564 1.00 98.44 99 SER A CA 1
ATOM 753 C C . SER A 1 99 ? 6.005 -2.092 9.374 1.00 98.44 99 SER A C 1
ATOM 755 O O . SER A 1 99 ? 5.562 -2.153 10.520 1.00 98.44 99 SER A O 1
ATOM 757 N N . ALA A 1 100 ? 6.218 -0.916 8.776 1.00 98.38 100 ALA A N 1
ATOM 758 C CA . ALA A 1 100 ? 5.960 0.359 9.442 1.00 98.38 100 ALA A CA 1
ATOM 759 C C . ALA A 1 100 ? 4.469 0.555 9.766 1.00 98.38 100 ALA A C 1
ATOM 761 O O . ALA A 1 100 ? 4.129 0.987 10.868 1.00 98.38 100 ALA A O 1
ATOM 762 N N . LEU A 1 101 ? 3.576 0.210 8.832 1.00 98.44 101 LEU A N 1
ATOM 763 C CA . LEU A 1 101 ? 2.130 0.268 9.057 1.00 98.44 101 LEU A CA 1
ATOM 764 C C . LEU A 1 101 ? 1.700 -0.688 10.176 1.00 98.44 101 LEU A C 1
ATOM 766 O O . LEU A 1 101 ? 0.934 -0.285 11.046 1.00 98.44 101 LEU A O 1
ATOM 770 N N . GLU A 1 102 ? 2.238 -1.910 10.199 1.00 97.94 102 GLU A N 1
ATOM 771 C CA . GLU A 1 102 ? 1.995 -2.879 11.273 1.00 97.94 102 GLU A CA 1
ATOM 772 C C . GLU A 1 102 ? 2.441 -2.337 12.635 1.00 97.94 102 GLU A C 1
ATOM 774 O O . GLU A 1 102 ? 1.659 -2.308 13.583 1.00 97.94 102 GLU A O 1
ATOM 779 N N . ALA A 1 103 ? 3.676 -1.836 12.726 1.00 98.25 103 ALA A N 1
ATOM 780 C CA . ALA A 1 103 ? 4.238 -1.305 13.966 1.00 98.25 103 ALA A CA 1
ATOM 781 C C . ALA A 1 103 ? 3.434 -0.115 14.523 1.00 98.25 103 ALA A C 1
ATOM 783 O O . ALA A 1 103 ? 3.344 0.073 15.738 1.00 98.25 103 ALA A O 1
ATOM 784 N N . LEU A 1 104 ? 2.816 0.673 13.640 1.00 97.81 104 LEU A N 1
ATOM 785 C CA . LEU A 1 104 ? 1.947 1.797 13.991 1.00 97.81 104 LEU A CA 1
ATOM 786 C C . LEU A 1 104 ? 0.475 1.394 14.180 1.00 97.81 104 LEU A C 1
ATOM 788 O O . LEU A 1 104 ? -0.346 2.245 14.518 1.00 97.81 104 LEU A O 1
ATOM 792 N N . ASN A 1 105 ? 0.147 0.106 14.038 1.00 97.44 105 ASN A N 1
ATOM 793 C CA . ASN A 1 105 ? -1.204 -0.453 14.092 1.00 97.44 105 ASN A CA 1
ATOM 794 C C . ASN A 1 105 ? -2.165 0.131 13.052 1.00 97.44 105 ASN A C 1
ATOM 796 O O . ASN A 1 105 ? -3.334 0.329 13.355 1.00 97.44 105 ASN A O 1
ATOM 800 N N . VAL A 1 106 ? -1.693 0.435 11.846 1.00 98.56 106 VAL A N 1
ATOM 801 C CA . VAL A 1 106 ? -2.555 0.855 10.738 1.00 98.56 106 VAL A CA 1
ATOM 802 C C . VAL A 1 106 ? -3.126 -0.392 10.063 1.00 98.56 106 VAL A C 1
ATOM 804 O O . VAL A 1 106 ? -2.479 -1.012 9.218 1.00 98.56 106 VAL A O 1
ATOM 807 N N . ASP A 1 107 ? -4.347 -0.759 10.445 1.00 98.56 107 ASP A N 1
ATOM 808 C CA . ASP A 1 107 ? -5.027 -1.956 9.942 1.00 98.56 107 ASP A CA 1
ATOM 809 C C . ASP A 1 107 ? -5.532 -1.773 8.509 1.00 98.56 107 ASP A C 1
ATOM 811 O O . ASP A 1 107 ? -5.362 -2.666 7.677 1.00 98.56 107 ASP A O 1
ATOM 815 N N . ASN A 1 108 ? -6.114 -0.604 8.219 1.00 98.81 108 ASN A N 1
ATOM 816 C CA . ASN A 1 108 ? -6.707 -0.283 6.924 1.00 98.81 108 ASN A CA 1
ATOM 817 C C . ASN A 1 108 ? -5.958 0.876 6.268 1.00 98.81 108 ASN A C 1
ATOM 819 O O . ASN A 1 108 ? -5.820 1.946 6.865 1.00 98.81 108 ASN A O 1
ATOM 823 N N . CYS A 1 109 ? -5.480 0.682 5.040 1.00 98.81 109 CYS A N 1
ATOM 824 C CA . CYS A 1 109 ? -4.804 1.727 4.275 1.00 98.81 109 CYS A CA 1
ATOM 825 C C . CYS A 1 109 ? -4.813 1.395 2.782 1.00 98.81 109 CYS A C 1
ATOM 827 O O . CYS A 1 109 ? -4.385 0.306 2.383 1.00 98.81 109 CYS A O 1
ATOM 829 N N . ARG A 1 110 ? -5.229 2.362 1.961 1.00 98.81 110 ARG A N 1
ATOM 830 C CA . ARG A 1 110 ? -5.063 2.305 0.508 1.00 98.81 110 ARG A CA 1
ATOM 831 C C . ARG A 1 110 ? -3.714 2.917 0.143 1.00 98.81 110 ARG A C 1
ATOM 833 O O . ARG A 1 110 ? -3.477 4.097 0.391 1.00 98.81 110 ARG A O 1
ATOM 840 N N . ILE A 1 111 ? -2.844 2.119 -0.464 1.00 98.75 111 ILE A N 1
ATOM 841 C CA . ILE A 1 111 ? -1.460 2.474 -0.787 1.00 98.75 111 ILE A CA 1
ATOM 842 C C . ILE A 1 111 ? -1.347 2.659 -2.300 1.00 98.75 111 ILE A C 1
ATOM 844 O O . ILE A 1 111 ? -1.147 1.711 -3.053 1.00 98.75 111 ILE A O 1
ATOM 848 N N . GLU A 1 112 ? -1.507 3.884 -2.775 1.00 98.50 112 GLU A N 1
ATOM 849 C CA . GLU A 1 112 ? -1.393 4.187 -4.198 1.00 98.50 112 GLU A CA 1
ATOM 850 C C . GLU A 1 112 ? 0.065 4.399 -4.593 1.00 98.50 112 GLU A C 1
ATOM 852 O O . GLU A 1 112 ? 0.779 5.175 -3.961 1.00 98.50 112 GLU A O 1
ATOM 857 N N . VAL A 1 113 ? 0.484 3.744 -5.669 1.00 97.31 113 VAL A N 1
ATOM 858 C CA . VAL A 1 113 ? 1.816 3.874 -6.256 1.00 97.31 113 VAL A CA 1
ATOM 859 C C . VAL A 1 113 ? 1.675 4.462 -7.657 1.00 97.31 113 VAL A C 1
ATOM 861 O O . VAL A 1 113 ? 0.793 4.076 -8.424 1.00 97.31 113 VAL A O 1
ATOM 864 N N . THR A 1 114 ? 2.540 5.412 -8.003 1.00 95.62 114 THR A N 1
ATOM 865 C CA . THR A 1 114 ? 2.627 5.996 -9.350 1.00 95.62 114 THR A CA 1
ATOM 866 C C . THR A 1 114 ? 4.090 6.177 -9.746 1.00 95.62 114 THR A C 1
ATOM 868 O O . THR A 1 114 ? 4.915 6.510 -8.898 1.00 95.62 114 THR A O 1
ATOM 871 N N . GLY A 1 115 ? 4.415 5.988 -11.028 1.00 89.88 115 GLY A N 1
ATOM 872 C CA . GLY A 1 115 ? 5.797 5.980 -11.520 1.00 89.88 115 GLY A CA 1
ATOM 873 C C . GLY A 1 115 ? 6.275 4.562 -11.834 1.00 89.88 115 GLY A C 1
ATOM 874 O O . GLY A 1 115 ? 5.495 3.762 -12.349 1.00 89.88 115 GLY A O 1
ATOM 875 N N . ALA A 1 116 ? 7.547 4.273 -11.556 1.00 79.19 116 ALA A N 1
ATOM 876 C CA . ALA A 1 116 ? 8.120 2.941 -11.757 1.00 79.19 116 ALA A CA 1
ATOM 877 C C . ALA A 1 116 ? 7.519 1.894 -10.797 1.00 79.19 116 ALA A C 1
ATOM 879 O O . ALA A 1 116 ? 7.097 2.225 -9.687 1.00 79.19 116 ALA A O 1
ATOM 880 N N . ASP A 1 117 ? 7.482 0.637 -11.244 1.00 63.72 117 ASP A N 1
ATOM 881 C CA . ASP A 1 117 ? 6.814 -0.515 -10.621 1.00 63.72 117 ASP A CA 1
ATOM 882 C C . ASP A 1 117 ? 7.656 -1.243 -9.557 1.00 63.72 117 ASP A C 1
ATOM 884 O O . ASP A 1 117 ? 7.486 -2.445 -9.321 1.00 63.72 117 ASP A O 1
ATOM 888 N N . GLU A 1 118 ? 8.558 -0.513 -8.898 1.00 58.50 118 GLU A N 1
ATOM 889 C CA . GLU A 1 118 ? 9.563 -1.071 -7.988 1.00 58.50 118 GLU A CA 1
ATOM 890 C C . GLU A 1 118 ? 9.553 -0.559 -6.553 1.00 58.50 118 GLU A C 1
ATOM 892 O O . GLU A 1 118 ? 9.404 0.666 -6.347 1.00 58.50 118 GLU A O 1
#

pLDDT: mean 87.27, std 17.34, range [35.12, 98.81]

Organism: Papaver nudicaule (NCBI:txid74823)